Protein AF-A0A3S2UIG3-F1 (afdb_monomer_lite)

Sequence (97 aa):
MITYVVAIIIGFLSFSSPFMDTTLNTKKIDRNIGKLTQFSWFKNLYEDEEYRRLFFVNRRVRSYLQNPIRVNALIKRKQAQKRFHALLDKQRQPRNN

Foldseek 3Di:
DDDDDDDDDPDPDPPDDPDDDPDQDPVLLVVLLVVQCVDPLSVVQCPPPLSVVCSPPPPVLSVQSSDVVLSVCCVPDPVSVVVSVVVSVVVSDDPPD

Organism: NCBI:txid2499688

Structure (mmCIF, N/CA/C/O backbone):
data_AF-A0A3S2UIG3-F1
#
_entry.id   AF-A0A3S2UIG3-F1
#
loop_
_atom_site.group_PDB
_atom_site.id
_atom_site.type_symbol
_atom_site.label_atom_id
_atom_site.label_alt_id
_atom_site.label_comp_id
_atom_site.label_asym_id
_atom_site.label_entity_id
_atom_site.label_seq_id
_atom_site.pdbx_PDB_ins_code
_atom_site.Cartn_x
_atom_site.Cartn_y
_atom_site.Cartn_z
_atom_site.occupancy
_atom_site.B_iso_or_equiv
_atom_site.auth_seq_id
_atom_site.auth_comp_id
_atom_site.auth_asym_id
_atom_site.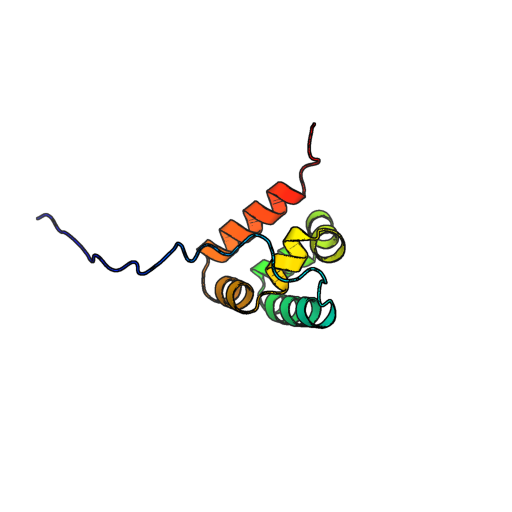auth_atom_id
_atom_site.pdbx_PDB_model_num
ATOM 1 N N . MET A 1 1 ? -36.257 24.786 -5.435 1.00 48.28 1 MET A N 1
ATOM 2 C CA . MET A 1 1 ? -35.703 23.459 -5.788 1.00 48.28 1 MET A CA 1
ATOM 3 C C . MET A 1 1 ? -34.640 23.651 -6.862 1.00 48.28 1 MET A C 1
ATOM 5 O O . MET A 1 1 ? -34.849 24.510 -7.705 1.00 48.28 1 MET A O 1
ATOM 9 N N . ILE A 1 2 ? -33.571 22.838 -6.811 1.00 43.12 2 ILE A N 1
ATOM 10 C CA . ILE A 1 2 ? -32.387 22.772 -7.707 1.00 43.12 2 ILE A CA 1
ATOM 11 C C . ILE A 1 2 ? -31.303 23.834 -7.380 1.00 43.12 2 ILE A C 1
ATOM 13 O O . ILE A 1 2 ? -31.381 24.962 -7.842 1.00 43.12 2 ILE A O 1
ATOM 17 N N . THR A 1 3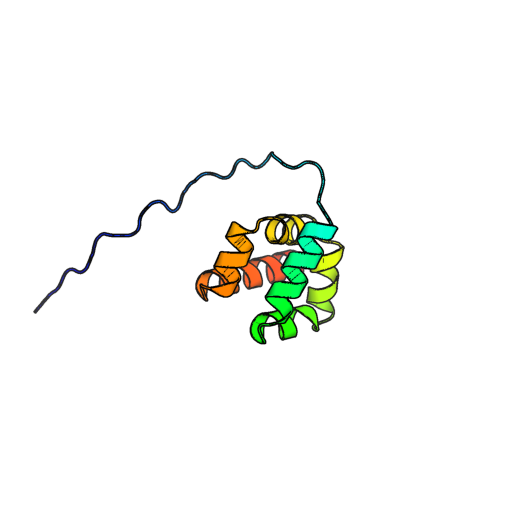 ? -30.457 23.648 -6.350 1.00 45.53 3 THR A N 1
ATOM 18 C CA . THR A 1 3 ? -29.096 23.030 -6.340 1.00 45.53 3 THR A CA 1
ATOM 19 C C . THR A 1 3 ? -28.150 23.507 -7.439 1.00 45.53 3 THR A C 1
ATOM 21 O O . THR A 1 3 ? -28.473 23.262 -8.584 1.00 45.53 3 THR A O 1
ATOM 24 N N . TYR A 1 4 ? -26.944 23.986 -7.092 1.00 53.69 4 TYR A N 1
ATOM 25 C CA . TYR A 1 4 ? -25.687 23.326 -7.490 1.00 53.69 4 TYR A CA 1
ATOM 26 C C . TYR A 1 4 ? -24.572 23.594 -6.471 1.00 53.69 4 TYR A C 1
ATOM 28 O O . TYR A 1 4 ? -24.356 24.701 -5.988 1.00 53.69 4 TYR A O 1
ATOM 36 N N . VAL A 1 5 ? -23.928 22.491 -6.112 1.00 49.28 5 VAL A N 1
ATOM 37 C CA . VAL A 1 5 ? -22.997 22.276 -5.012 1.00 49.28 5 VAL A CA 1
ATOM 38 C C . VAL A 1 5 ? -21.575 22.332 -5.575 1.00 49.28 5 VAL A C 1
ATOM 40 O O . VAL A 1 5 ? -21.263 21.616 -6.517 1.00 49.28 5 VAL A O 1
ATOM 43 N N . VAL A 1 6 ? -20.738 23.175 -4.965 1.00 44.88 6 VAL A N 1
ATOM 44 C CA . VAL A 1 6 ? -19.284 23.022 -4.754 1.00 44.88 6 VAL A CA 1
ATOM 45 C C . VAL A 1 6 ? -18.450 22.540 -5.953 1.00 44.88 6 VAL A C 1
ATOM 47 O O . VAL A 1 6 ? -18.224 21.348 -6.152 1.00 44.88 6 VAL A O 1
ATOM 50 N N . ALA A 1 7 ? -17.832 23.489 -6.658 1.00 48.44 7 ALA A N 1
ATOM 51 C CA . ALA A 1 7 ? -16.678 23.232 -7.517 1.00 48.44 7 ALA A CA 1
ATOM 52 C C . ALA A 1 7 ? -15.375 23.347 -6.706 1.00 48.44 7 ALA A C 1
ATOM 54 O O . ALA A 1 7 ? -14.683 24.359 -6.758 1.00 48.44 7 ALA A O 1
ATOM 55 N N . ILE A 1 8 ? -15.032 22.308 -5.940 1.00 52.75 8 ILE A N 1
ATOM 56 C CA . ILE A 1 8 ? -13.674 22.131 -5.403 1.00 52.75 8 ILE A CA 1
ATOM 57 C C . ILE A 1 8 ? -13.308 20.652 -5.490 1.00 52.75 8 ILE A C 1
ATOM 59 O O . ILE A 1 8 ? -13.512 19.899 -4.543 1.00 52.75 8 ILE A O 1
ATOM 63 N N . ILE A 1 9 ? -12.702 20.236 -6.604 1.00 51.06 9 ILE A N 1
ATOM 64 C CA . ILE A 1 9 ? -11.730 19.136 -6.570 1.00 51.06 9 ILE A CA 1
ATOM 65 C C . ILE A 1 9 ? -10.491 19.572 -7.347 1.00 51.06 9 ILE A C 1
ATOM 67 O O . ILE A 1 9 ? -10.340 19.390 -8.550 1.00 51.06 9 ILE A O 1
ATOM 71 N N . ILE A 1 10 ? -9.614 20.179 -6.560 1.00 50.91 10 ILE A N 1
ATOM 72 C CA . ILE A 1 10 ? -8.208 20.468 -6.795 1.00 50.91 10 ILE A CA 1
ATOM 73 C C . ILE A 1 10 ? -7.488 19.238 -7.377 1.00 50.91 10 ILE A C 1
ATOM 75 O O . ILE A 1 10 ? -7.516 18.155 -6.792 1.00 50.91 10 ILE A O 1
ATOM 79 N N . GLY A 1 11 ? -6.811 19.446 -8.510 1.00 43.75 11 GLY A N 1
ATOM 80 C CA . GLY A 1 11 ? -5.561 18.786 -8.902 1.00 43.75 11 GLY A CA 1
ATOM 81 C C . GLY A 1 11 ? -5.482 17.269 -8.724 1.00 43.75 11 GLY A C 1
ATOM 82 O O . GLY A 1 11 ? -4.779 16.791 -7.837 1.00 43.75 11 GLY A O 1
ATOM 83 N N . PHE A 1 12 ? -6.129 16.494 -9.601 1.00 49.44 12 PHE A N 1
ATOM 84 C CA . PHE A 1 12 ? -5.971 15.031 -9.614 1.00 49.44 12 PHE A CA 1
ATOM 85 C C . PHE A 1 12 ? -4.987 14.490 -10.660 1.00 49.44 12 PHE A C 1
ATOM 87 O O . PHE A 1 12 ? -4.885 13.279 -10.813 1.00 49.44 12 PHE A O 1
ATOM 94 N N . LEU A 1 13 ? -4.229 15.328 -11.367 1.00 40.09 13 LEU A N 1
ATOM 95 C CA . LEU A 1 13 ? -3.292 14.844 -12.387 1.00 40.09 13 LEU A CA 1
ATOM 96 C C . LEU A 1 13 ? -1.928 15.525 -12.279 1.00 40.09 13 LEU A C 1
ATOM 98 O O . LEU A 1 13 ? -1.394 16.045 -13.251 1.00 40.09 13 LEU A O 1
ATOM 102 N N . SER A 1 14 ? -1.304 15.448 -11.102 1.00 39.59 14 SER A N 1
ATOM 103 C CA . SER A 1 14 ? 0.158 15.374 -11.081 1.00 39.59 14 SER A CA 1
ATOM 104 C C . SER A 1 14 ? 0.548 14.035 -11.707 1.00 39.59 14 SER A C 1
ATOM 106 O O . SER A 1 14 ? 0.590 12.995 -11.048 1.00 39.59 14 SER A O 1
ATOM 108 N N . PHE A 1 15 ? 0.734 14.085 -13.023 1.00 47.81 15 PHE A N 1
ATOM 109 C CA . PHE A 1 15 ? 1.480 13.154 -13.851 1.00 47.81 15 PHE A CA 1
ATOM 110 C C . PHE A 1 15 ? 2.712 12.673 -13.071 1.00 47.81 15 PHE A C 1
ATOM 112 O O . PHE A 1 15 ? 3.702 13.388 -12.943 1.00 47.81 15 PHE A O 1
ATOM 119 N N . SER A 1 16 ? 2.626 11.487 -12.463 1.00 46.09 16 SER A N 1
ATOM 120 C CA . SER A 1 16 ? 3.818 10.836 -11.926 1.00 46.09 16 SER A CA 1
ATOM 121 C C . SER A 1 16 ? 4.461 10.118 -13.097 1.00 46.09 16 SER A C 1
ATOM 123 O O . SER A 1 16 ? 3.940 9.124 -13.600 1.00 46.09 16 SER A O 1
ATOM 125 N N . SER A 1 17 ? 5.553 10.712 -13.562 1.00 47.41 17 SER A N 1
ATOM 126 C CA . SER A 1 17 ? 6.490 10.154 -14.523 1.00 47.41 17 SER A CA 1
ATOM 127 C C . SER A 1 17 ? 6.745 8.658 -14.242 1.00 47.41 17 SER A C 1
ATOM 129 O O . SER A 1 17 ? 6.926 8.275 -13.083 1.00 47.41 17 SER A O 1
ATOM 131 N N . PRO A 1 18 ? 6.796 7.778 -15.264 1.00 48.72 18 PRO A N 1
ATOM 132 C CA . PRO A 1 18 ? 6.997 6.336 -15.064 1.00 48.72 18 PRO A CA 1
ATOM 133 C C . PRO A 1 18 ? 8.413 5.949 -14.596 1.00 48.72 18 PRO A C 1
ATOM 135 O O . PRO A 1 18 ? 8.711 4.763 -14.457 1.00 48.72 18 PRO A O 1
ATOM 138 N N . PHE A 1 19 ? 9.294 6.921 -14.360 1.00 47.62 19 PHE A N 1
ATOM 139 C CA . PHE A 1 19 ? 10.724 6.713 -14.171 1.00 47.62 19 PHE A CA 1
ATOM 140 C C . PHE A 1 19 ? 11.251 7.650 -13.082 1.00 47.62 19 PHE A C 1
ATOM 142 O O . PHE A 1 19 ? 11.594 8.782 -13.385 1.00 47.62 19 PHE A O 1
ATOM 149 N N . MET A 1 20 ? 11.285 7.203 -11.823 1.00 46.19 20 MET A N 1
ATOM 150 C CA . MET A 1 20 ? 12.272 7.629 -10.810 1.00 46.19 20 MET A CA 1
ATOM 151 C C . MET A 1 20 ? 12.077 6.815 -9.522 1.00 46.19 20 MET A C 1
ATOM 153 O O . MET A 1 20 ? 11.414 7.230 -8.578 1.00 46.19 20 MET A O 1
ATOM 157 N N . ASP A 1 21 ? 12.569 5.579 -9.571 1.00 52.44 21 ASP A N 1
ATOM 158 C CA . ASP A 1 21 ? 13.350 4.909 -8.519 1.00 52.44 21 ASP A CA 1
ATOM 159 C C . ASP A 1 21 ? 13.671 3.520 -9.090 1.00 52.44 21 ASP A C 1
ATOM 161 O O . ASP A 1 21 ? 12.826 2.618 -9.134 1.00 52.44 21 ASP A O 1
ATOM 165 N N . THR A 1 22 ? 14.865 3.352 -9.655 1.00 60.34 22 THR A N 1
ATOM 166 C CA . THR A 1 22 ? 15.288 2.086 -10.277 1.00 60.34 22 THR A CA 1
ATOM 167 C C . THR A 1 22 ? 15.365 0.957 -9.244 1.00 60.34 22 THR A C 1
ATOM 169 O O . THR A 1 22 ? 15.139 -0.202 -9.595 1.00 60.34 22 THR A O 1
ATOM 172 N N . THR A 1 23 ? 15.533 1.300 -7.962 1.00 81.31 23 THR A N 1
ATOM 173 C CA . THR A 1 23 ? 15.747 0.352 -6.865 1.00 81.31 23 THR A CA 1
ATOM 174 C C . THR A 1 23 ? 14.637 0.447 -5.816 1.00 81.31 23 THR A C 1
ATOM 176 O O . THR A 1 23 ? 14.349 1.511 -5.270 1.00 8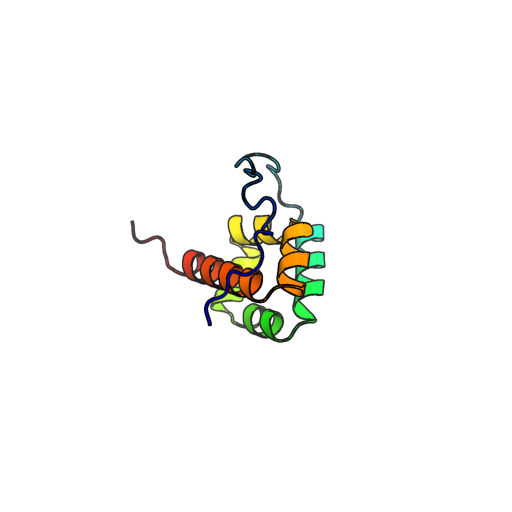1.31 23 THR A O 1
ATOM 179 N N . LEU A 1 24 ? 14.004 -0.689 -5.509 1.00 85.88 24 LEU A N 1
ATOM 180 C CA . LEU A 1 24 ? 13.034 -0.779 -4.418 1.00 85.88 24 LEU A CA 1
ATOM 181 C C . LEU A 1 24 ? 13.754 -0.742 -3.065 1.00 85.88 24 LEU A C 1
ATOM 183 O O . LEU A 1 24 ? 14.656 -1.538 -2.813 1.00 85.88 24 LEU A O 1
ATOM 187 N N . ASN A 1 25 ? 13.312 0.126 -2.159 1.00 92.50 25 ASN A N 1
ATOM 188 C CA . ASN A 1 25 ? 13.792 0.167 -0.783 1.00 92.50 25 ASN A CA 1
ATOM 189 C C . ASN A 1 25 ? 12.934 -0.753 0.096 1.00 92.50 25 ASN A C 1
ATOM 191 O O . ASN A 1 25 ? 11.891 -0.346 0.613 1.00 92.50 25 ASN A O 1
ATOM 195 N N . THR A 1 26 ? 13.388 -1.997 0.272 1.00 92.00 26 THR A N 1
ATOM 196 C CA . THR A 1 26 ? 12.674 -3.031 1.039 1.00 92.00 26 THR A CA 1
ATOM 197 C C . THR A 1 26 ? 12.361 -2.584 2.468 1.00 92.00 26 THR A C 1
ATOM 199 O O . THR A 1 26 ? 11.205 -2.641 2.862 1.00 92.00 26 THR A O 1
ATOM 202 N N . LYS A 1 27 ? 13.319 -1.986 3.197 1.00 94.62 27 LYS A N 1
ATOM 203 C CA . LYS A 1 27 ? 13.086 -1.492 4.572 1.00 94.62 27 LYS A CA 1
ATOM 204 C C . LYS A 1 27 ? 11.950 -0.465 4.640 1.00 94.62 27 LYS A C 1
ATOM 206 O O . LYS A 1 27 ? 11.147 -0.469 5.573 1.00 94.62 27 LYS A O 1
ATOM 211 N N . LYS A 1 28 ? 11.870 0.432 3.652 1.00 95.06 28 LYS A N 1
ATOM 212 C CA . LYS A 1 28 ? 10.806 1.444 3.566 1.00 95.06 28 LYS A CA 1
ATOM 213 C C . LYS A 1 28 ? 9.449 0.811 3.263 1.00 95.06 28 LYS A C 1
ATOM 215 O O . LYS A 1 28 ? 8.447 1.236 3.837 1.00 95.06 28 LYS A O 1
ATOM 220 N N . ILE A 1 29 ? 9.425 -0.185 2.380 1.00 95.06 29 ILE A N 1
ATOM 221 C CA . ILE A 1 29 ? 8.219 -0.946 2.043 1.00 95.06 29 ILE A CA 1
ATOM 222 C C . ILE A 1 29 ? 7.722 -1.705 3.274 1.00 95.06 29 ILE A C 1
ATOM 224 O O . ILE A 1 29 ? 6.570 -1.518 3.650 1.00 95.06 29 ILE A O 1
ATOM 228 N N . ASP A 1 30 ? 8.589 -2.453 3.954 1.00 94.56 30 ASP A N 1
ATOM 229 C CA . ASP A 1 30 ? 8.232 -3.253 5.131 1.00 94.56 30 ASP A CA 1
ATOM 230 C C . ASP A 1 30 ? 7.697 -2.373 6.262 1.00 94.56 30 ASP A C 1
ATOM 232 O O . ASP A 1 30 ? 6.660 -2.668 6.855 1.00 94.56 30 ASP A O 1
ATOM 236 N N . ARG A 1 31 ? 8.329 -1.214 6.502 1.00 96.69 31 ARG A N 1
ATOM 237 C CA . ARG A 1 31 ? 7.823 -0.229 7.467 1.00 96.69 31 ARG A CA 1
ATOM 238 C C . ARG A 1 31 ? 6.423 0.267 7.102 1.00 96.69 31 ARG A C 1
ATOM 240 O O . ARG A 1 31 ? 5.599 0.486 7.985 1.00 96.69 31 ARG A O 1
ATOM 247 N N . ASN A 1 32 ? 6.155 0.499 5.820 1.00 97.00 32 ASN A N 1
ATOM 248 C CA . ASN A 1 32 ? 4.845 0.959 5.368 1.00 97.00 32 ASN A CA 1
ATOM 249 C C . ASN A 1 32 ? 3.791 -0.154 5.410 1.00 97.00 32 ASN A C 1
ATOM 251 O O . ASN A 1 32 ? 2.657 0.126 5.789 1.00 97.00 32 ASN A O 1
ATOM 255 N N . ILE A 1 33 ? 4.161 -1.397 5.093 1.00 96.06 33 ILE A N 1
ATOM 256 C CA . ILE A 1 33 ? 3.311 -2.577 5.289 1.00 96.06 33 ILE A CA 1
ATOM 257 C C . ILE A 1 33 ? 2.951 -2.697 6.770 1.00 96.06 33 ILE A C 1
ATOM 259 O O . ILE A 1 33 ? 1.770 -2.737 7.087 1.00 96.06 33 ILE A O 1
ATOM 263 N N . GLY A 1 34 ? 3.934 -2.614 7.672 1.00 96.38 34 GLY A N 1
ATOM 264 C CA . GLY A 1 34 ? 3.714 -2.672 9.120 1.00 96.38 34 GLY A CA 1
ATOM 265 C C . GLY A 1 34 ? 2.751 -1.601 9.651 1.00 96.38 34 GLY A C 1
ATOM 266 O O . GLY A 1 34 ? 1.977 -1.855 10.569 1.00 96.38 34 GLY A O 1
ATOM 267 N N . LYS A 1 35 ? 2.741 -0.402 9.051 1.00 96.62 35 LYS A N 1
ATOM 268 C CA . LYS A 1 35 ? 1.732 0.627 9.363 1.00 96.62 35 LYS A CA 1
ATOM 269 C C . LYS A 1 35 ? 0.341 0.230 8.880 1.00 96.62 35 LYS A C 1
ATOM 271 O O . LYS A 1 35 ? -0.637 0.452 9.581 1.00 96.62 35 LYS A O 1
ATOM 276 N N . LEU A 1 36 ? 0.241 -0.313 7.669 1.00 96.81 36 LEU A N 1
ATOM 277 C CA . LEU A 1 36 ? -1.040 -0.695 7.083 1.00 96.81 36 LEU A CA 1
ATOM 278 C C . LEU A 1 36 ? -1.643 -1.922 7.776 1.00 96.81 36 LEU A C 1
ATOM 280 O O . LEU A 1 36 ? -2.853 -1.956 7.965 1.00 96.81 36 LEU A O 1
ATOM 284 N N . THR A 1 37 ? -0.831 -2.874 8.244 1.00 96.50 37 THR A N 1
ATOM 285 C CA . THR A 1 37 ? -1.295 -4.066 8.980 1.00 96.50 37 THR A CA 1
ATOM 286 C C . THR A 1 37 ? -1.953 -3.747 10.323 1.00 96.50 37 THR A C 1
ATOM 288 O O . THR A 1 37 ? -2.632 -4.604 10.879 1.00 96.50 37 THR A O 1
ATOM 291 N N . GLN A 1 38 ? -1.812 -2.522 10.841 1.00 96.75 38 GLN A N 1
ATOM 292 C CA . GLN A 1 38 ? -2.569 -2.057 12.011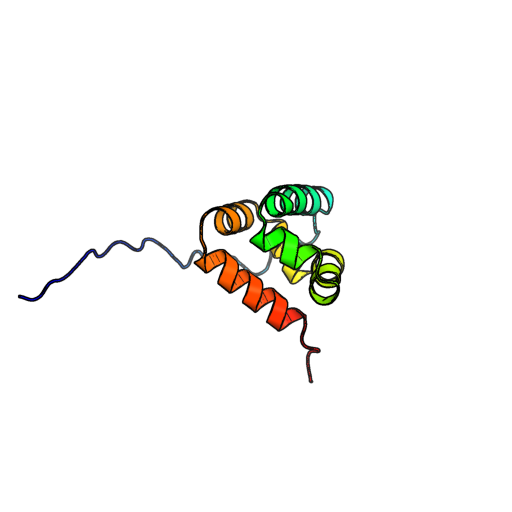 1.00 96.75 38 GLN A CA 1
ATOM 293 C C . GLN A 1 38 ? -4.066 -1.867 11.710 1.00 96.75 38 GLN A C 1
ATOM 295 O O . GLN A 1 38 ? -4.874 -1.792 12.631 1.00 96.75 38 GLN A O 1
ATOM 300 N N . PHE A 1 39 ? -4.452 -1.794 10.432 1.00 96.81 39 PHE A N 1
ATOM 301 C CA . PHE A 1 39 ? -5.836 -1.630 10.000 1.00 96.81 39 PHE A CA 1
ATOM 302 C C . PHE A 1 39 ? -6.404 -2.961 9.505 1.00 96.81 39 PHE A C 1
ATOM 304 O O . PHE A 1 39 ? -5.840 -3.589 8.608 1.00 96.81 39 PHE A O 1
ATOM 311 N N . SER A 1 40 ? -7.565 -3.357 10.034 1.00 95.62 40 SER A N 1
ATOM 312 C CA . SER A 1 40 ? -8.204 -4.653 9.748 1.00 95.62 40 SER A CA 1
ATOM 313 C C . SER A 1 40 ? -8.393 -4.932 8.254 1.00 95.62 40 SER A C 1
ATOM 315 O O . SER A 1 40 ? -8.071 -6.019 7.790 1.00 95.62 40 SER A O 1
ATOM 317 N N . TRP A 1 41 ? -8.830 -3.938 7.473 1.00 95.25 41 TRP A N 1
ATOM 318 C CA . TRP A 1 41 ? -9.045 -4.101 6.029 1.00 95.25 41 TRP A CA 1
ATOM 319 C C . TRP A 1 41 ? -7.773 -4.523 5.276 1.00 95.25 41 TRP A C 1
ATOM 321 O O . TRP A 1 41 ? -7.853 -5.298 4.328 1.00 95.25 41 TRP A O 1
ATOM 331 N N . PHE A 1 42 ? -6.605 -4.015 5.682 1.00 96.50 42 PHE A N 1
ATOM 332 C CA . PHE A 1 42 ? -5.336 -4.359 5.046 1.00 96.50 42 PHE A CA 1
ATOM 333 C C . PHE A 1 42 ? -4.744 -5.624 5.652 1.00 96.50 42 PHE A C 1
ATOM 335 O O . PHE A 1 42 ? -4.167 -6.421 4.923 1.00 96.50 42 PHE A O 1
ATOM 342 N N . LYS A 1 43 ? -4.906 -5.831 6.964 1.00 96.44 43 LYS A N 1
ATOM 343 C CA . LYS A 1 43 ? -4.492 -7.066 7.633 1.00 96.44 43 LYS A CA 1
ATOM 344 C C . LYS A 1 43 ? -5.123 -8.289 6.960 1.00 96.44 43 LYS A C 1
ATOM 346 O O . LYS A 1 43 ? -4.391 -9.189 6.570 1.00 96.44 43 LYS A O 1
ATOM 351 N N . ASN A 1 44 ? -6.431 -8.248 6.706 1.00 94.69 44 ASN A N 1
ATOM 352 C CA . ASN A 1 44 ? -7.143 -9.326 6.017 1.00 94.69 44 ASN A CA 1
ATOM 353 C C . ASN A 1 44 ? -6.578 -9.584 4.606 1.00 94.69 44 ASN A C 1
ATOM 355 O O . ASN A 1 44 ? -6.400 -10.731 4.218 1.00 94.69 44 ASN A O 1
ATOM 359 N N . LEU A 1 45 ? -6.235 -8.528 3.855 1.00 93.81 45 LEU A N 1
ATOM 360 C CA . LEU A 1 45 ? -5.585 -8.658 2.540 1.00 93.81 45 LEU A CA 1
ATOM 361 C C . LEU A 1 45 ? -4.158 -9.209 2.626 1.00 93.81 45 LEU A C 1
ATOM 363 O O . LEU A 1 45 ? -3.678 -9.820 1.682 1.00 93.81 45 LEU A O 1
ATOM 367 N N . TYR A 1 46 ? -3.442 -8.927 3.709 1.00 94.12 46 TYR A N 1
ATOM 368 C CA . TYR A 1 46 ? -2.057 -9.352 3.883 1.00 94.12 46 TYR A CA 1
ATOM 369 C C . TYR A 1 46 ? -1.940 -10.817 4.327 1.00 94.12 46 TYR A C 1
ATOM 371 O O . TYR A 1 46 ? -0.946 -11.474 4.016 1.00 94.12 46 TYR A O 1
ATOM 379 N N . GLU A 1 47 ? -2.938 -11.312 5.059 1.00 93.56 47 GLU A N 1
ATOM 380 C CA . GLU A 1 47 ? -3.020 -12.698 5.536 1.00 93.56 47 GLU A CA 1
ATOM 381 C C . GLU A 1 47 ? -3.533 -13.668 4.463 1.00 93.56 47 GLU A C 1
ATOM 383 O O . GLU A 1 47 ? -3.183 -14.844 4.500 1.00 93.56 47 GLU A O 1
ATOM 388 N N . ASP A 1 48 ? -4.291 -13.179 3.480 1.00 93.06 48 ASP A N 1
ATOM 389 C CA . ASP A 1 48 ? -4.694 -13.946 2.299 1.00 93.06 48 ASP A CA 1
ATOM 390 C C . ASP A 1 48 ? -3.462 -14.352 1.471 1.00 93.06 48 ASP A C 1
ATOM 392 O O . ASP A 1 48 ? -2.720 -13.496 0.984 1.00 93.06 48 ASP A O 1
ATOM 396 N N . GLU A 1 49 ? -3.230 -15.657 1.305 1.00 85.56 49 GLU A N 1
ATOM 397 C CA . GLU A 1 49 ? -2.034 -16.189 0.643 1.00 85.56 49 GLU A CA 1
ATOM 398 C C . GLU A 1 49 ? -1.854 -15.692 -0.799 1.00 85.56 49 GLU A C 1
ATOM 400 O O . GLU A 1 49 ? -0.721 -15.444 -1.237 1.00 85.56 49 GLU A O 1
ATOM 405 N N . GLU A 1 50 ? -2.953 -15.497 -1.530 1.00 85.69 50 GLU A N 1
ATOM 406 C CA . GLU A 1 50 ? -2.923 -15.107 -2.938 1.00 85.69 50 GLU A CA 1
ATOM 407 C C . GLU A 1 50 ? -2.435 -13.666 -3.091 1.00 85.69 50 GLU A C 1
ATOM 409 O O . GLU A 1 50 ? -1.610 -13.360 -3.961 1.00 85.69 50 GLU A O 1
ATOM 414 N N . TYR A 1 51 ? -2.878 -12.781 -2.198 1.00 89.38 51 TYR A N 1
ATOM 415 C CA . TYR A 1 51 ? -2.390 -11.406 -2.143 1.00 89.38 51 TYR A CA 1
ATOM 416 C C . TYR A 1 51 ? -1.036 -11.303 -1.447 1.00 89.38 51 TYR A C 1
ATOM 418 O O . TYR A 1 51 ? -0.193 -10.505 -1.875 1.00 89.38 51 TYR A O 1
ATOM 426 N N . ARG A 1 52 ? -0.782 -12.130 -0.425 1.00 90.81 52 ARG A N 1
ATOM 427 C CA . ARG A 1 52 ? 0.446 -12.122 0.377 1.00 90.81 52 ARG A CA 1
ATOM 428 C C . ARG A 1 52 ? 1.679 -12.179 -0.512 1.00 90.81 52 ARG A C 1
ATOM 430 O O . ARG A 1 52 ? 2.585 -11.356 -0.377 1.00 90.81 52 ARG A O 1
ATOM 437 N N . ARG A 1 53 ? 1.685 -13.094 -1.489 1.00 91.12 53 ARG A N 1
ATOM 438 C CA . ARG A 1 53 ? 2.791 -13.250 -2.445 1.00 91.12 53 ARG A CA 1
ATOM 439 C C . ARG A 1 53 ? 3.088 -11.958 -3.211 1.00 91.12 53 ARG A C 1
ATOM 441 O O . ARG A 1 53 ? 4.259 -11.632 -3.417 1.00 91.12 53 ARG A O 1
ATOM 448 N N . LEU A 1 54 ? 2.068 -11.192 -3.601 1.00 92.62 54 LEU A N 1
ATOM 449 C CA . LEU A 1 54 ? 2.232 -9.965 -4.389 1.00 92.62 54 LEU A CA 1
ATOM 450 C C . LEU A 1 54 ? 3.012 -8.882 -3.636 1.00 92.62 54 LEU A C 1
ATOM 452 O O . LEU A 1 54 ? 3.789 -8.157 -4.261 1.00 92.62 54 LEU A O 1
ATOM 456 N N . PHE A 1 55 ? 2.880 -8.801 -2.310 1.00 93.62 55 PHE A N 1
ATOM 457 C CA . PHE A 1 55 ? 3.650 -7.855 -1.496 1.00 93.62 55 PHE A CA 1
ATOM 458 C C . PHE A 1 55 ? 5.157 -8.146 -1.512 1.00 93.62 55 PHE A C 1
ATOM 460 O O . PHE A 1 55 ? 5.957 -7.223 -1.357 1.00 93.62 55 PHE A O 1
ATOM 467 N N . PHE A 1 56 ? 5.551 -9.396 -1.780 1.00 89.56 56 PHE A N 1
ATOM 468 C CA . PHE A 1 56 ? 6.953 -9.809 -1.851 1.00 89.56 56 PHE A CA 1
ATOM 469 C C . PHE A 1 56 ? 7.496 -9.853 -3.278 1.00 89.56 56 PHE A C 1
ATOM 471 O O . PHE A 1 56 ? 8.629 -9.437 -3.500 1.00 89.56 56 PHE A O 1
ATOM 478 N N . VAL A 1 57 ? 6.729 -10.312 -4.266 1.00 89.12 57 VAL A N 1
ATOM 479 C CA . VAL A 1 57 ? 7.280 -10.551 -5.616 1.00 89.12 57 VAL A CA 1
ATOM 480 C C . VAL A 1 57 ? 6.901 -9.477 -6.632 1.00 89.12 57 VAL A C 1
ATOM 482 O O . VAL A 1 57 ? 7.640 -9.239 -7.586 1.00 89.12 57 VAL A O 1
ATOM 485 N N . ASN A 1 58 ? 5.768 -8.790 -6.457 1.00 91.75 58 ASN A N 1
ATOM 486 C CA . ASN A 1 58 ? 5.259 -7.898 -7.492 1.00 91.75 58 ASN A CA 1
ATOM 487 C C . ASN A 1 58 ? 5.872 -6.492 -7.381 1.00 91.75 58 ASN A C 1
ATOM 489 O O . ASN A 1 58 ? 5.542 -5.707 -6.489 1.00 91.75 58 ASN A O 1
ATOM 493 N N . ARG A 1 59 ? 6.729 -6.130 -8.347 1.00 90.50 59 ARG A N 1
ATOM 494 C CA . ARG A 1 59 ? 7.413 -4.823 -8.381 1.00 90.50 59 ARG A CA 1
ATOM 495 C C . ARG A 1 59 ? 6.449 -3.632 -8.364 1.00 90.50 59 ARG A C 1
ATOM 497 O O . ARG A 1 59 ? 6.773 -2.614 -7.756 1.00 90.50 59 ARG A O 1
ATOM 504 N N . ARG A 1 60 ? 5.272 -3.729 -8.998 1.00 91.81 60 ARG A N 1
ATOM 505 C CA . ARG A 1 60 ? 4.289 -2.628 -9.040 1.00 91.81 60 ARG A CA 1
ATOM 506 C C . ARG A 1 60 ? 3.632 -2.413 -7.681 1.00 91.81 60 ARG A C 1
ATOM 508 O O . ARG A 1 60 ? 3.551 -1.271 -7.234 1.00 91.81 60 ARG A O 1
ATOM 515 N N . VAL A 1 61 ? 3.223 -3.493 -7.015 1.00 94.31 61 VAL A N 1
ATOM 516 C CA . VAL A 1 61 ? 2.671 -3.445 -5.648 1.00 94.31 61 VAL A CA 1
ATOM 517 C C . VAL A 1 61 ? 3.710 -2.869 -4.688 1.00 94.31 61 VAL A C 1
ATOM 519 O O . VAL A 1 61 ? 3.434 -1.920 -3.956 1.00 94.31 61 VAL A O 1
ATOM 522 N N . ARG A 1 62 ? 4.946 -3.365 -4.762 1.00 94.62 62 ARG A N 1
ATOM 523 C CA . ARG A 1 62 ? 6.060 -2.902 -3.927 1.00 94.62 62 ARG A CA 1
ATOM 524 C C . ARG A 1 62 ? 6.402 -1.430 -4.154 1.00 94.62 62 ARG A C 1
ATOM 526 O O . ARG A 1 62 ? 6.529 -0.675 -3.195 1.00 94.62 62 ARG A O 1
ATOM 533 N N . SER A 1 63 ? 6.473 -0.990 -5.410 1.00 92.62 63 SER A N 1
ATOM 534 C CA . SER A 1 63 ? 6.686 0.422 -5.757 1.00 92.62 63 SER A CA 1
ATOM 535 C C . SER A 1 63 ? 5.549 1.317 -5.250 1.00 92.62 63 SER A C 1
ATOM 537 O O . SER A 1 63 ? 5.794 2.410 -4.738 1.00 92.62 63 SER A O 1
ATOM 539 N N . TYR A 1 64 ? 4.299 0.843 -5.309 1.00 94.56 64 TYR A N 1
ATOM 540 C CA . TYR A 1 64 ? 3.161 1.566 -4.746 1.00 94.56 64 TYR A CA 1
ATOM 541 C C . TYR A 1 64 ? 3.327 1.784 -3.235 1.00 94.56 64 TYR A C 1
ATOM 543 O O . TYR A 1 64 ? 3.147 2.905 -2.754 1.00 94.56 64 TYR A O 1
ATOM 551 N N . LEU A 1 65 ? 3.707 0.732 -2.505 1.00 95.38 65 LEU A N 1
ATOM 552 C CA . LEU A 1 65 ? 3.879 0.746 -1.049 1.00 95.38 65 LEU A CA 1
ATOM 553 C C . LEU A 1 65 ? 5.146 1.472 -0.583 1.00 95.38 65 LEU A C 1
ATOM 555 O O . LEU A 1 65 ? 5.208 1.930 0.556 1.00 95.38 65 LEU A O 1
ATOM 559 N N . GLN A 1 66 ? 6.134 1.658 -1.457 1.00 94.88 66 GLN A N 1
ATOM 560 C CA . GLN A 1 66 ? 7.299 2.500 -1.182 1.00 94.88 66 GLN A CA 1
ATOM 561 C C . GLN A 1 66 ? 6.923 3.982 -1.019 1.00 94.88 66 GLN A C 1
ATOM 563 O O . GLN A 1 66 ? 7.612 4.718 -0.306 1.00 94.88 66 GLN A O 1
ATOM 568 N N . ASN A 1 67 ? 5.842 4.440 -1.660 1.00 92.56 67 ASN A N 1
ATOM 569 C CA . ASN A 1 67 ? 5.445 5.844 -1.647 1.00 92.56 67 ASN A CA 1
ATOM 570 C C . ASN A 1 67 ? 4.609 6.187 -0.388 1.00 92.56 67 ASN A C 1
ATOM 572 O O . ASN A 1 67 ? 3.448 5.776 -0.290 1.00 92.56 67 ASN A O 1
ATOM 576 N N . PRO A 1 68 ? 5.134 6.998 0.554 1.00 91.50 68 PRO A N 1
ATOM 577 C CA . PRO A 1 68 ? 4.432 7.322 1.797 1.00 91.50 68 PRO A CA 1
ATOM 578 C C . PRO A 1 68 ? 3.157 8.148 1.575 1.00 91.50 68 PRO A C 1
ATOM 580 O O . PRO A 1 68 ? 2.223 8.041 2.365 1.00 91.50 68 PRO A O 1
ATOM 583 N N . ILE A 1 69 ? 3.077 8.934 0.495 1.00 93.69 69 ILE A N 1
ATOM 584 C CA . ILE A 1 69 ? 1.873 9.701 0.142 1.00 93.69 69 ILE A CA 1
ATOM 585 C C . ILE A 1 69 ? 0.742 8.731 -0.216 1.00 93.69 69 ILE A C 1
ATOM 587 O O . ILE A 1 69 ? -0.380 8.877 0.270 1.00 93.69 69 ILE A O 1
ATOM 591 N N . ARG A 1 70 ? 1.045 7.695 -1.011 1.00 94.25 70 ARG A N 1
ATOM 592 C CA . ARG A 1 70 ? 0.074 6.652 -1.375 1.00 94.25 70 ARG A CA 1
ATOM 593 C C . ARG A 1 70 ? -0.365 5.846 -0.155 1.00 94.25 70 ARG A C 1
ATOM 595 O O . ARG A 1 70 ? -1.557 5.618 0.012 1.00 94.25 70 ARG A O 1
ATOM 602 N N . VAL A 1 71 ? 0.566 5.486 0.728 1.00 95.56 71 VAL A N 1
ATOM 603 C CA . VAL A 1 71 ? 0.272 4.773 1.986 1.00 95.56 71 VAL A CA 1
ATOM 604 C C . VAL A 1 71 ? -0.623 5.608 2.905 1.00 95.56 71 VAL A C 1
ATOM 606 O O . VAL A 1 71 ? -1.643 5.121 3.383 1.00 95.56 71 VAL A O 1
ATOM 609 N N . ASN A 1 72 ? -0.325 6.897 3.082 1.00 94.94 72 ASN A N 1
ATOM 610 C CA . ASN A 1 72 ? -1.186 7.797 3.851 1.00 94.94 72 ASN A CA 1
ATOM 611 C C . ASN A 1 72 ? -2.580 7.943 3.223 1.00 94.94 72 ASN A C 1
ATOM 613 O O . ASN A 1 72 ? -3.571 8.061 3.944 1.00 94.94 72 ASN A O 1
ATOM 617 N N . ALA A 1 73 ? -2.686 7.907 1.891 1.00 95.88 73 ALA A N 1
ATOM 618 C CA . ALA A 1 73 ? -3.979 7.887 1.218 1.00 95.88 73 ALA A CA 1
ATOM 619 C C . ALA A 1 73 ? -4.756 6.586 1.492 1.00 95.88 73 ALA A C 1
ATOM 621 O O . ALA A 1 73 ? -5.965 6.662 1.695 1.00 95.88 73 ALA A O 1
ATOM 622 N N . LEU A 1 74 ? -4.087 5.425 1.560 1.00 96.94 74 LEU A N 1
ATOM 623 C CA . LEU A 1 74 ? -4.716 4.146 1.934 1.00 96.94 74 LEU A CA 1
ATOM 624 C C . LEU A 1 74 ? -5.278 4.168 3.357 1.00 96.94 74 LEU A C 1
ATOM 626 O O . LEU A 1 74 ? -6.359 3.636 3.592 1.00 96.94 74 LEU A O 1
ATOM 630 N N . ILE A 1 75 ? -4.583 4.824 4.286 1.00 95.25 75 ILE A N 1
ATOM 631 C CA . ILE A 1 75 ? -5.054 4.987 5.666 1.00 95.25 75 ILE A CA 1
ATOM 632 C C . ILE A 1 75 ? -6.314 5.864 5.708 1.00 95.25 75 ILE A C 1
ATOM 634 O O . ILE A 1 75 ? -7.274 5.545 6.401 1.00 95.25 75 ILE A O 1
ATOM 638 N N . LYS A 1 76 ? -6.327 6.970 4.954 1.00 94.94 76 LYS A N 1
ATOM 639 C CA . LYS A 1 76 ? -7.346 8.025 5.098 1.00 94.94 76 LYS A CA 1
ATOM 640 C C . LYS A 1 76 ? -8.560 7.888 4.178 1.00 94.94 76 LYS A C 1
ATOM 642 O O . LYS A 1 76 ? -9.585 8.506 4.445 1.00 94.94 76 LYS A O 1
ATOM 647 N N . ARG A 1 77 ? -8.457 7.179 3.046 1.00 94.88 77 ARG A N 1
ATOM 648 C CA . ARG A 1 77 ? -9.460 7.247 1.964 1.00 94.88 77 ARG A CA 1
ATOM 649 C C . ARG A 1 77 ? -9.901 5.860 1.498 1.00 94.88 77 ARG A C 1
ATOM 651 O O . ARG A 1 77 ? -9.143 5.168 0.822 1.00 94.88 77 ARG A O 1
ATOM 658 N N . LYS A 1 78 ? -11.185 5.523 1.692 1.00 94.31 78 LYS A N 1
ATOM 659 C CA . LYS A 1 78 ? -11.796 4.286 1.153 1.00 94.31 78 LYS A CA 1
ATOM 660 C C . LYS A 1 78 ? -11.623 4.141 -0.365 1.00 94.31 78 LYS A C 1
ATOM 662 O O . LYS A 1 78 ? -11.390 3.044 -0.858 1.00 94.31 78 LYS A O 1
ATOM 667 N N . GLN A 1 79 ? -11.669 5.240 -1.123 1.00 93.50 79 GLN A N 1
ATOM 668 C CA . GLN A 1 79 ? -11.456 5.189 -2.576 1.00 93.50 79 GLN A CA 1
ATOM 669 C C . GLN A 1 79 ? -10.025 4.772 -2.952 1.00 93.50 79 GLN A C 1
ATOM 671 O O . GLN A 1 79 ? -9.827 4.086 -3.953 1.00 93.50 79 GLN A O 1
ATOM 676 N N . ALA A 1 80 ? -9.022 5.156 -2.154 1.00 94.00 80 ALA A N 1
ATOM 677 C CA . ALA A 1 80 ? -7.649 4.705 -2.365 1.00 94.00 80 ALA A CA 1
ATOM 678 C C . ALA A 1 80 ? -7.514 3.206 -2.058 1.00 94.00 80 ALA A C 1
ATOM 680 O O . ALA A 1 80 ? -6.856 2.499 -2.814 1.00 94.00 80 ALA A O 1
ATOM 681 N N . GLN A 1 81 ? -8.194 2.721 -1.012 1.00 96.75 81 GLN A N 1
ATOM 682 C CA . GLN A 1 81 ? -8.252 1.296 -0.667 1.00 96.75 81 GLN A CA 1
ATOM 683 C C . GLN A 1 81 ? -8.869 0.474 -1.806 1.00 96.75 81 GLN A C 1
ATOM 685 O O . GLN A 1 81 ? -8.251 -0.480 -2.265 1.00 96.75 81 GLN A O 1
ATOM 690 N N . LYS A 1 82 ? -10.019 0.901 -2.351 1.00 95.25 82 LYS A N 1
ATOM 6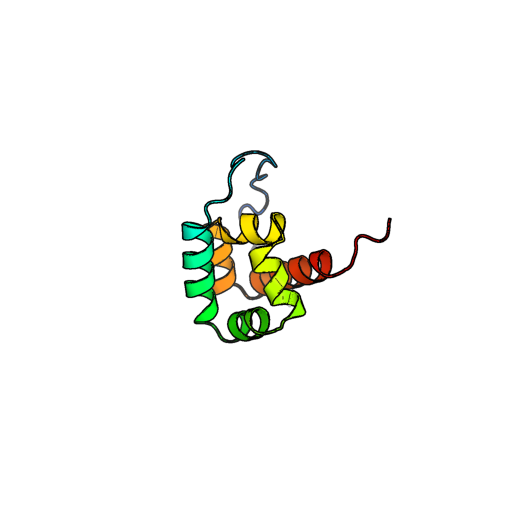91 C CA . LYS A 1 82 ? -10.662 0.248 -3.509 1.00 95.25 82 LYS A CA 1
ATOM 692 C C . LYS A 1 82 ? -9.746 0.186 -4.733 1.00 95.25 82 LYS A C 1
ATOM 694 O O . LYS A 1 82 ? -9.633 -0.852 -5.373 1.00 95.25 82 LYS A O 1
ATOM 699 N N . ARG A 1 83 ? -9.061 1.290 -5.055 1.00 94.50 83 ARG A N 1
ATOM 700 C CA . ARG A 1 83 ? -8.100 1.333 -6.173 1.00 94.50 83 ARG A CA 1
ATOM 701 C C . ARG A 1 83 ? -6.910 0.405 -5.950 1.00 94.50 83 ARG A C 1
ATOM 703 O O . ARG A 1 83 ? -6.416 -0.185 -6.903 1.00 94.50 83 ARG A O 1
ATOM 710 N N . PHE A 1 84 ? -6.444 0.296 -4.711 1.00 95.75 84 PHE A N 1
ATOM 711 C CA . PHE A 1 84 ? -5.361 -0.611 -4.358 1.00 95.75 84 PHE A CA 1
ATOM 712 C C . PHE A 1 84 ? -5.793 -2.075 -4.432 1.00 95.75 84 PHE A C 1
ATOM 714 O O . PHE A 1 84 ? -5.055 -2.878 -4.989 1.00 95.75 84 PHE A O 1
ATOM 721 N N . HIS A 1 85 ? -7.007 -2.399 -3.985 1.00 94.50 85 HIS A N 1
ATOM 722 C CA . HIS A 1 85 ? -7.594 -3.725 -4.168 1.00 94.50 85 HIS A CA 1
ATOM 723 C C . HIS A 1 85 ? -7.672 -4.099 -5.654 1.00 94.50 85 HIS A C 1
ATOM 725 O O . HIS A 1 85 ? -7.121 -5.112 -6.059 1.00 94.50 85 HIS A O 1
ATOM 731 N N . ALA A 1 86 ? -8.213 -3.214 -6.497 1.00 93.25 86 ALA A N 1
ATOM 732 C CA . ALA A 1 86 ? -8.265 -3.441 -7.943 1.00 93.25 86 ALA A CA 1
ATOM 733 C C . ALA A 1 86 ? -6.869 -3.609 -8.578 1.00 93.25 86 ALA A C 1
ATOM 735 O O . ALA A 1 86 ? -6.699 -4.338 -9.556 1.00 93.25 86 ALA A O 1
ATOM 736 N N . LEU A 1 87 ? -5.847 -2.934 -8.033 1.00 93.50 87 LEU A N 1
ATOM 737 C CA . LEU A 1 87 ? -4.460 -3.148 -8.440 1.00 93.50 87 LEU A CA 1
ATOM 738 C C . LEU A 1 87 ? -3.996 -4.562 -8.075 1.00 93.50 87 LEU A C 1
ATOM 740 O O . LEU A 1 87 ? -3.377 -5.202 -8.921 1.00 93.50 87 LEU A O 1
ATOM 744 N N . LEU A 1 88 ? -4.287 -5.042 -6.864 1.00 93.62 88 LEU A N 1
ATOM 745 C CA . LEU A 1 88 ? -3.961 -6.403 -6.434 1.00 93.62 88 LEU A CA 1
ATOM 746 C C . LEU A 1 88 ? -4.672 -7.449 -7.301 1.00 93.62 88 LEU A C 1
ATOM 748 O O . LEU A 1 88 ? -3.995 -8.320 -7.838 1.00 93.62 88 LEU A O 1
ATOM 752 N N . ASP A 1 89 ? -5.974 -7.295 -7.552 1.00 92.19 89 ASP A N 1
ATOM 753 C CA . ASP A 1 89 ? -6.758 -8.183 -8.427 1.00 92.19 89 ASP A CA 1
ATOM 754 C C . ASP A 1 89 ? -6.141 -8.280 -9.828 1.00 92.19 89 ASP A C 1
ATOM 756 O O . ASP A 1 89 ? -5.916 -9.365 -10.368 1.00 92.19 89 ASP A O 1
ATOM 760 N N . LYS A 1 90 ? -5.765 -7.128 -10.398 1.00 91.19 90 LYS A N 1
ATOM 761 C CA . LYS A 1 90 ? -5.108 -7.053 -11.709 1.00 91.19 90 LYS A CA 1
ATOM 762 C C . LYS A 1 90 ? -3.728 -7.712 -11.727 1.00 91.19 90 LYS A C 1
ATOM 764 O O . LYS A 1 90 ? -3.248 -8.087 -12.791 1.00 91.19 90 LYS A O 1
ATOM 769 N N . GLN A 1 91 ? -3.027 -7.746 -10.595 1.00 89.19 91 GLN A N 1
ATOM 770 C CA . GLN A 1 91 ? -1.717 -8.394 -10.485 1.00 89.19 91 GLN A CA 1
ATOM 771 C C . GLN A 1 91 ? -1.814 -9.878 -10.107 1.00 89.19 91 GLN A C 1
ATOM 773 O O . GLN A 1 91 ? -0.842 -10.599 -10.323 1.00 89.19 91 GLN A O 1
ATOM 778 N N . ARG A 1 92 ? -2.952 -10.318 -9.559 1.00 84.62 92 ARG A N 1
ATOM 779 C CA . ARG A 1 92 ? -3.254 -11.717 -9.249 1.00 84.62 92 ARG A CA 1
ATOM 780 C C . ARG A 1 92 ? -3.546 -12.526 -10.510 1.00 84.62 92 ARG A C 1
ATOM 782 O O . ARG A 1 92 ? -3.092 -13.660 -10.610 1.00 84.62 92 ARG A O 1
ATOM 789 N N . GLN A 1 93 ? -4.292 -11.964 -11.462 1.00 74.25 93 GLN A N 1
ATOM 790 C CA . GLN A 1 93 ? -4.584 -12.673 -12.706 1.00 74.25 93 GLN A CA 1
ATOM 791 C C . GLN A 1 93 ? -3.281 -12.924 -13.485 1.00 74.25 93 GLN A C 1
ATOM 793 O O . GLN A 1 93 ? -2.518 -11.971 -13.698 1.00 74.25 93 GLN A O 1
ATOM 798 N N . PRO A 1 94 ? -3.002 -14.171 -13.921 1.00 58.94 94 PRO A N 1
ATOM 799 C CA . PRO A 1 94 ? -1.928 -14.408 -14.867 1.00 58.94 94 PRO A CA 1
ATOM 800 C C . PRO A 1 94 ? -2.195 -13.516 -16.075 1.00 58.94 94 PRO A C 1
ATOM 802 O O . PRO A 1 94 ? -3.332 -13.370 -16.529 1.00 58.94 94 PRO A O 1
ATOM 805 N N . ARG A 1 95 ? -1.150 -12.843 -16.552 1.00 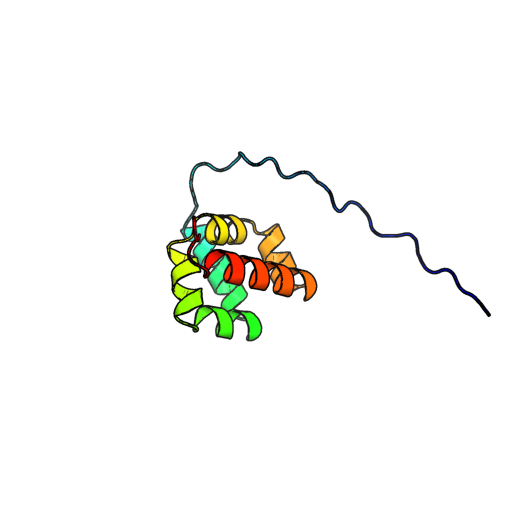52.44 95 ARG A N 1
ATOM 806 C CA . ARG A 1 95 ? -1.206 -12.068 -17.787 1.00 52.44 95 ARG A CA 1
ATOM 807 C C . ARG A 1 95 ? -1.435 -13.075 -18.916 1.00 52.44 95 ARG A C 1
ATOM 809 O O . ARG A 1 95 ? -0.465 -13.553 -19.487 1.00 52.44 95 ARG A O 1
ATOM 816 N N . ASN A 1 96 ? -2.695 -13.436 -19.164 1.00 48.81 96 ASN A N 1
ATOM 817 C CA . ASN A 1 96 ? -3.098 -14.225 -20.318 1.00 48.81 96 ASN A CA 1
ATOM 818 C C . ASN A 1 96 ? -2.666 -13.421 -21.545 1.00 48.81 96 ASN A C 1
ATOM 820 O O . ASN A 1 96 ? -3.193 -12.334 -21.795 1.00 48.81 96 ASN A O 1
ATOM 824 N N . ASN A 1 97 ? -1.623 -13.908 -22.207 1.00 44.53 97 ASN A N 1
ATOM 825 C CA . ASN A 1 97 ? -1.046 -13.367 -23.424 1.00 44.53 97 ASN A CA 1
ATOM 826 C C . ASN A 1 97 ? -0.944 -14.500 -24.427 1.00 44.53 97 ASN A C 1
ATOM 828 O O . ASN A 1 97 ? -0.363 -15.534 -24.033 1.00 44.53 97 ASN A O 1
#

Secondary structure (DSSP, 8-state):
-----------------S-S-SS--HHHHHHHHHHHTTSHHHHHHHHSHHHHHHHHH-HHHHHHHH-HHHHHHHHH-HHHHHHHHHHHHHHHS----

Radius of gyration: 16.02 Å; chains: 1; bounding box: 52×40×35 Å

pLDDT: mean 81.18, std 20.18, range [39.59, 97.0]